Protein AF-A0A645IH21-F1 (afdb_monomer_lite)

Foldseek 3Di:
DCCLACVVPDPVVVVVLVVLPDPVLVVVLCVVPVDSHHDPCSVVSSVVSSVVVVCVVVVVVVVLVVCVVVDDCVCPPVNVVVVVVVVVLVVVPDDPLSVVLVVQLVVQLVVCVPDPDSCSNVRSNVRSVVSSVVVVVVVVVVVVVVVVVVVVVVVVVVVCVVPVPPPPPPDDPPDDD

Radius of gyration: 31.22 Å; chains: 1; bounding box: 51×90×80 Å

Structure (mmCIF, N/CA/C/O backbone):
data_AF-A0A645IH21-F1
#
_entry.id   AF-A0A645IH21-F1
#
loop_
_atom_site.group_PDB
_atom_site.id
_atom_site.type_symbol
_atom_site.label_atom_id
_atom_site.label_alt_id
_atom_site.label_comp_id
_atom_site.label_asym_id
_atom_site.label_entity_id
_atom_site.label_seq_id
_atom_site.pdbx_PDB_ins_code
_atom_site.Cartn_x
_atom_site.Cartn_y
_atom_site.Cartn_z
_atom_site.occupancy
_atom_site.B_iso_or_equiv
_atom_site.auth_seq_id
_atom_site.auth_comp_id
_atom_site.auth_asym_id
_atom_site.auth_atom_id
_atom_site.pdbx_PDB_model_num
ATOM 1 N N . MET A 1 1 ? -27.220 -1.813 7.831 1.00 58.16 1 MET A N 1
ATOM 2 C CA . MET A 1 1 ? -26.395 -2.049 9.037 1.00 58.16 1 MET A CA 1
ATOM 3 C C . MET A 1 1 ? -26.434 -0.887 10.028 1.00 58.16 1 MET A C 1
ATOM 5 O O . MET A 1 1 ? -27.001 -1.082 11.087 1.00 58.16 1 MET A O 1
ATOM 9 N N . TRP A 1 2 ? -25.984 0.332 9.703 1.00 60.25 2 TRP A N 1
ATOM 10 C CA . TRP A 1 2 ? -26.028 1.497 10.625 1.00 60.25 2 TRP A CA 1
ATOM 11 C C . TRP A 1 2 ? -27.412 1.900 11.164 1.00 60.25 2 TRP A C 1
ATOM 13 O O . TRP A 1 2 ? -27.525 2.589 12.175 1.00 60.25 2 TRP A O 1
ATOM 23 N N . ARG A 1 3 ? -28.479 1.461 10.485 1.00 59.50 3 ARG A N 1
ATOM 24 C CA . ARG A 1 3 ? -29.878 1.712 10.857 1.00 59.50 3 ARG A CA 1
ATOM 25 C C . ARG A 1 3 ? -30.228 1.220 12.265 1.00 59.50 3 ARG A C 1
ATOM 27 O O . ARG A 1 3 ? -31.020 1.895 12.902 1.00 59.50 3 ARG A O 1
ATOM 34 N N . SER A 1 4 ? -29.652 0.110 12.731 1.00 61.69 4 SER A N 1
ATOM 35 C CA . SER A 1 4 ? -29.970 -0.462 14.050 1.00 61.69 4 SER A CA 1
ATOM 36 C C . SER A 1 4 ? -29.290 0.283 15.206 1.00 61.69 4 SER A C 1
ATOM 38 O O . SER A 1 4 ? -29.839 0.329 16.297 1.00 61.69 4 SER A O 1
ATOM 40 N N . TYR A 1 5 ? -28.137 0.915 14.959 1.00 57.62 5 TYR A N 1
ATOM 41 C CA . TYR A 1 5 ? -27.398 1.695 15.963 1.00 57.62 5 TYR A CA 1
ATOM 42 C C . TYR A 1 5 ? -27.930 3.124 16.121 1.00 57.62 5 TYR A C 1
ATOM 44 O O . TYR A 1 5 ? -27.924 3.680 17.211 1.00 57.62 5 TYR A O 1
ATOM 52 N N . PHE A 1 6 ? -28.403 3.723 15.027 1.00 61.97 6 PHE A N 1
ATOM 53 C CA . PHE A 1 6 ? -28.761 5.144 14.974 1.00 61.97 6 PHE A CA 1
ATOM 54 C C . PHE A 1 6 ? -30.238 5.381 14.650 1.00 61.97 6 PHE A C 1
ATOM 56 O O . PHE A 1 6 ? -30.587 6.424 14.096 1.00 61.97 6 PHE A O 1
ATOM 63 N N . HIS A 1 7 ? -31.114 4.412 14.936 1.00 64.56 7 HIS A N 1
ATOM 64 C CA . HIS A 1 7 ? -32.536 4.505 14.590 1.00 64.56 7 HIS A CA 1
ATOM 65 C C . HIS A 1 7 ? -33.226 5.714 15.242 1.00 64.56 7 HIS A C 1
ATOM 67 O O . HIS A 1 7 ? -34.089 6.331 14.622 1.00 64.56 7 HIS A O 1
ATOM 73 N N . GLU A 1 8 ? -32.793 6.078 16.449 1.00 65.06 8 GLU A N 1
ATOM 74 C CA . GLU A 1 8 ? -33.351 7.176 17.247 1.00 65.06 8 GLU A CA 1
ATOM 75 C C . GLU A 1 8 ? -32.909 8.571 16.769 1.00 65.06 8 GLU A C 1
ATOM 77 O O . GLU A 1 8 ? -33.450 9.578 17.218 1.00 65.06 8 GLU A O 1
ATOM 82 N N . LEU A 1 9 ? -31.952 8.659 15.832 1.00 67.00 9 LEU A N 1
ATOM 83 C CA . LEU A 1 9 ? -31.395 9.936 15.381 1.00 67.00 9 LEU A CA 1
ATOM 84 C C . LEU A 1 9 ? -32.138 10.533 14.170 1.00 67.00 9 LEU A C 1
ATOM 86 O O . LEU A 1 9 ? -32.528 9.809 13.242 1.00 67.00 9 LEU A O 1
ATOM 90 N N . PRO A 1 10 ? -32.272 11.876 14.107 1.00 77.31 10 PRO A N 1
ATOM 91 C CA . PRO A 1 10 ? -32.907 12.565 12.991 1.00 77.31 10 PRO A CA 1
ATOM 92 C C . PRO A 1 10 ? -32.193 12.283 11.659 1.00 77.31 10 PRO A C 1
ATOM 94 O O . PRO A 1 10 ? -30.970 12.140 11.580 1.00 77.31 10 PRO A O 1
ATOM 97 N N . ARG A 1 11 ? -32.966 12.227 10.564 1.00 70.88 11 ARG A N 1
ATOM 98 C CA . ARG A 1 11 ? -32.497 11.762 9.239 1.00 70.88 11 ARG A CA 1
ATOM 99 C C . ARG A 1 11 ? -31.250 12.487 8.717 1.00 70.88 11 ARG A C 1
ATOM 101 O O . ARG A 1 11 ? -30.411 11.845 8.091 1.00 70.88 11 ARG A O 1
ATOM 108 N N . LYS A 1 12 ? -31.104 13.789 8.994 1.00 71.94 12 LYS A N 1
ATOM 109 C CA . LYS A 1 12 ? -29.924 14.580 8.595 1.00 71.94 12 LYS A CA 1
ATOM 110 C C . LYS A 1 12 ? -28.644 14.086 9.274 1.00 71.94 12 LYS A C 1
ATOM 112 O O . LYS A 1 12 ? -27.624 13.941 8.614 1.00 71.94 12 LYS A O 1
ATOM 117 N N . GLN A 1 13 ? -28.720 13.752 10.561 1.00 69.31 13 GLN A N 1
ATOM 118 C CA . GLN A 1 13 ? -27.595 13.198 11.314 1.00 69.31 13 GLN A CA 1
ATOM 119 C C . GLN A 1 13 ? -27.221 11.813 10.797 1.00 69.31 13 GLN A C 1
ATOM 121 O O . GLN A 1 13 ? -26.047 11.542 10.590 1.00 69.31 13 GLN A O 1
ATOM 126 N N . ARG A 1 14 ? -28.210 10.964 10.492 1.00 71.50 14 ARG A N 1
ATOM 127 C CA . ARG A 1 14 ? -27.967 9.651 9.874 1.00 71.50 14 ARG A CA 1
ATOM 128 C C . ARG A 1 14 ? -27.302 9.742 8.500 1.00 71.50 14 ARG A C 1
ATOM 130 O O . ARG A 1 14 ? -26.489 8.883 8.180 1.00 71.50 14 ARG A O 1
ATOM 137 N N . LEU A 1 15 ? -27.650 10.745 7.694 1.00 71.31 15 LEU A N 1
ATOM 138 C CA . LEU A 1 15 ? -27.001 10.996 6.404 1.00 71.31 15 LEU A CA 1
ATOM 139 C C . LEU A 1 15 ? -25.554 11.464 6.588 1.00 71.31 15 LEU A C 1
ATOM 141 O O . LEU A 1 15 ? -24.673 10.943 5.918 1.00 71.31 15 LEU A O 1
ATOM 145 N N . LEU A 1 16 ? -25.297 12.370 7.535 1.00 70.31 16 LEU A N 1
ATOM 146 C CA . LEU A 1 16 ? -23.941 12.808 7.889 1.00 70.31 16 LEU A CA 1
ATOM 147 C C . LEU A 1 16 ? -23.078 11.659 8.431 1.00 70.31 16 LEU A C 1
ATOM 149 O O . LEU A 1 16 ? -21.950 11.471 7.987 1.00 70.31 16 LEU A O 1
ATOM 153 N N . LEU A 1 17 ? -23.628 10.852 9.340 1.00 70.44 17 LEU A N 1
ATOM 154 C CA . LEU A 1 17 ? -22.998 9.640 9.871 1.00 70.44 17 LEU A CA 1
ATOM 155 C C . LEU A 1 17 ? -22.722 8.625 8.754 1.00 70.44 17 LEU A C 1
ATOM 157 O O . LEU A 1 17 ? -21.656 8.026 8.717 1.00 70.44 17 LEU A O 1
ATOM 161 N N . GLY A 1 18 ? -23.655 8.458 7.813 1.00 67.88 18 GLY A N 1
ATOM 162 C CA . GLY A 1 18 ? -23.468 7.601 6.642 1.00 67.88 18 GLY A CA 1
ATOM 163 C C . GLY A 1 18 ? -22.396 8.117 5.681 1.00 67.88 18 GLY A C 1
ATOM 164 O O . GLY A 1 18 ? -21.632 7.321 5.152 1.00 67.88 18 GLY A O 1
ATOM 165 N N . TYR A 1 19 ? -22.300 9.434 5.493 1.00 70.19 19 TYR A N 1
ATOM 166 C CA . TYR A 1 19 ? -21.283 10.058 4.645 1.00 70.19 19 TYR A CA 1
ATOM 167 C C . TYR A 1 19 ? -19.872 9.891 5.221 1.00 70.19 19 TYR A C 1
ATOM 169 O O . TYR A 1 19 ? -18.941 9.554 4.499 1.00 70.19 19 TYR A O 1
ATOM 177 N N . PHE A 1 20 ? -19.721 10.066 6.536 1.00 71.69 20 PHE A N 1
ATOM 178 C CA . PHE A 1 20 ? -18.447 9.861 7.232 1.00 71.69 20 PHE A CA 1
ATOM 179 C C . PHE A 1 20 ? -18.177 8.401 7.606 1.00 71.69 20 PHE A C 1
ATOM 181 O O . PHE A 1 20 ? -17.129 8.097 8.167 1.00 71.69 20 PHE A O 1
ATOM 188 N N . SER A 1 21 ? -19.093 7.482 7.308 1.00 69.12 21 SER A N 1
ATOM 189 C CA . SER A 1 21 ? -18.912 6.057 7.558 1.00 69.12 21 SER A CA 1
ATOM 190 C C . SER A 1 21 ? -17.981 5.452 6.500 1.00 69.12 21 SER A C 1
ATOM 192 O O . SER A 1 21 ? -18.423 4.760 5.581 1.00 69.12 21 SER A O 1
ATOM 194 N N . GLY A 1 22 ? -16.681 5.685 6.660 1.00 74.38 22 GLY A N 1
ATOM 195 C CA . GLY A 1 22 ? -15.649 4.906 5.983 1.00 74.38 22 GLY A CA 1
ATOM 196 C C . GLY A 1 22 ? -15.571 3.477 6.527 1.00 74.38 22 GLY A C 1
ATOM 197 O O . GLY A 1 22 ? -16.012 3.192 7.642 1.00 74.38 22 GLY A O 1
ATOM 198 N N . ASP A 1 23 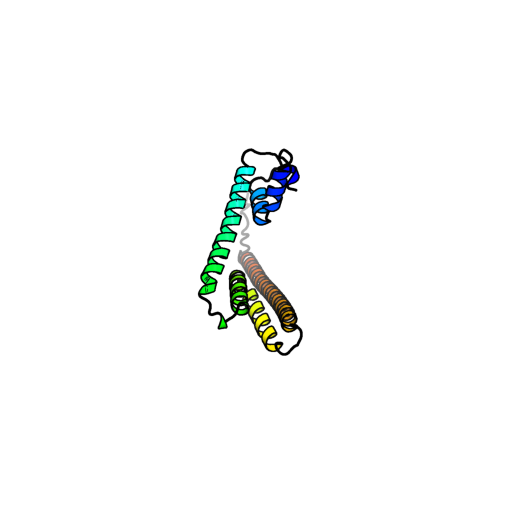? -14.970 2.584 5.751 1.00 80.50 23 ASP A N 1
ATOM 199 C CA . ASP A 1 23 ? -14.652 1.203 6.123 1.00 80.50 23 ASP A CA 1
ATOM 200 C C . ASP A 1 23 ? -13.857 1.119 7.437 1.00 80.50 23 ASP A C 1
ATOM 202 O O . ASP A 1 23 ? -14.241 0.387 8.348 1.00 80.50 23 ASP A O 1
ATOM 206 N N . VAL A 1 24 ? -12.816 1.941 7.594 1.00 78.19 24 VAL A N 1
ATOM 207 C CA . VAL A 1 24 ? -11.981 1.973 8.807 1.00 78.19 24 VAL A CA 1
ATOM 208 C C . VAL A 1 24 ? -12.780 2.422 10.035 1.00 78.19 24 VAL A C 1
ATOM 210 O O . VAL A 1 24 ? -12.676 1.826 11.111 1.00 78.19 24 VAL A O 1
ATOM 213 N N . ILE A 1 25 ? -13.623 3.445 9.875 1.00 83.94 25 ILE A N 1
ATOM 214 C CA . ILE A 1 25 ? -14.467 3.979 10.954 1.00 83.94 25 ILE A CA 1
ATOM 215 C C . ILE A 1 25 ? -15.524 2.944 11.349 1.00 83.94 25 ILE A C 1
ATOM 217 O O . ILE A 1 25 ? -15.767 2.734 12.535 1.00 83.94 25 ILE A O 1
ATOM 221 N N . PHE A 1 26 ? -16.112 2.254 10.371 1.00 79.12 26 PHE A N 1
ATOM 222 C CA . PHE A 1 26 ? -17.082 1.188 10.600 1.00 79.12 26 PHE A CA 1
ATOM 223 C C . PHE A 1 26 ? -16.477 0.002 11.353 1.00 79.12 26 PHE A C 1
ATOM 225 O O . PHE A 1 26 ? -17.037 -0.438 12.358 1.00 79.12 26 PHE A O 1
ATOM 232 N N . VAL A 1 27 ? -15.323 -0.496 10.902 1.00 81.25 27 VAL A N 1
ATOM 233 C CA . VAL A 1 27 ? -14.632 -1.623 11.543 1.00 81.25 27 VAL A CA 1
ATOM 234 C C . VAL A 1 27 ? -14.228 -1.263 12.974 1.00 81.25 27 VAL A C 1
ATOM 236 O O . VAL A 1 27 ? -14.475 -2.043 13.895 1.00 81.25 27 VAL A O 1
ATOM 239 N N . GLY A 1 28 ? -13.674 -0.065 13.191 1.00 81.25 28 GLY A N 1
ATOM 240 C CA . GLY A 1 28 ? -13.334 0.425 14.530 1.00 81.25 28 GLY A CA 1
ATOM 241 C C . GLY A 1 28 ? -14.559 0.548 15.440 1.00 81.25 28 GLY A C 1
ATOM 242 O O . GLY A 1 28 ? -14.534 0.097 16.587 1.00 81.25 28 GLY A O 1
ATOM 243 N N . PHE A 1 29 ? -15.662 1.077 14.905 1.00 83.25 29 PHE A N 1
ATOM 244 C CA . PHE A 1 29 ? -16.924 1.211 15.626 1.00 83.25 29 PHE A CA 1
ATOM 245 C C . PHE A 1 29 ? -17.510 -0.144 16.031 1.00 83.25 29 PHE A C 1
ATOM 247 O O . PHE A 1 29 ? -17.841 -0.325 17.199 1.00 83.25 29 PHE A O 1
ATOM 254 N N . MET A 1 30 ? -17.573 -1.120 15.118 1.00 81.12 30 MET A N 1
ATOM 255 C CA . MET A 1 30 ? -18.087 -2.461 15.431 1.00 81.12 30 MET A CA 1
ATOM 256 C C . MET A 1 30 ? -17.201 -3.223 16.420 1.00 81.12 30 MET A C 1
ATOM 258 O O . MET A 1 30 ? -17.711 -3.989 17.232 1.00 81.12 30 MET A O 1
ATOM 262 N N . LYS A 1 31 ? -15.881 -3.002 16.392 1.00 82.19 31 LYS A N 1
ATOM 263 C CA . LYS A 1 31 ? -14.964 -3.604 17.369 1.00 82.19 31 LYS A CA 1
ATOM 264 C C . LYS A 1 31 ? -15.185 -3.045 18.780 1.00 82.19 31 LYS A C 1
ATOM 266 O O . LYS A 1 31 ? -15.017 -3.774 19.754 1.00 82.19 31 LYS A O 1
ATOM 271 N N . ARG A 1 32 ? -15.541 -1.759 18.901 1.00 80.25 32 ARG A N 1
ATOM 272 C CA . ARG A 1 32 ? -15.799 -1.091 20.189 1.00 80.25 32 ARG A CA 1
ATOM 273 C C . ARG A 1 32 ? -17.224 -1.312 20.701 1.00 80.25 32 ARG A C 1
ATOM 275 O O . ARG A 1 32 ? -17.404 -1.451 21.906 1.00 80.25 32 ARG A O 1
ATOM 282 N N . PHE A 1 33 ? -18.204 -1.353 19.802 1.00 80.31 33 PHE A N 1
ATOM 283 C CA . PHE A 1 33 ? -19.621 -1.566 20.093 1.00 80.31 33 PHE A CA 1
ATOM 284 C C . PHE A 1 33 ? -20.142 -2.768 19.290 1.00 80.31 33 PHE A C 1
ATOM 286 O O . PHE A 1 33 ? -20.776 -2.582 18.253 1.00 80.31 33 PHE A O 1
ATOM 293 N N . PRO A 1 34 ? -19.861 -4.004 19.740 1.00 75.38 34 PRO A N 1
ATOM 294 C CA . PRO A 1 34 ? -20.310 -5.216 19.053 1.00 75.38 34 PRO A CA 1
ATOM 295 C C . PRO A 1 34 ? -21.815 -5.476 19.227 1.00 75.38 34 PRO A C 1
ATOM 297 O O . PRO A 1 34 ? -22.438 -6.118 18.382 1.00 75.38 34 PRO A O 1
ATOM 300 N N . GLU A 1 35 ? -22.418 -4.972 20.309 1.00 72.94 35 GLU A N 1
ATOM 301 C CA . GLU A 1 35 ? -23.860 -5.070 20.540 1.00 72.94 35 GLU A CA 1
ATOM 302 C C . GLU A 1 35 ? -24.623 -3.982 19.776 1.00 72.94 35 GLU A C 1
ATOM 304 O O . GLU A 1 35 ? -24.415 -2.791 20.005 1.00 72.94 35 GLU A O 1
ATOM 309 N N . MET A 1 36 ? -25.578 -4.394 18.934 1.00 65.62 36 MET A N 1
ATOM 310 C CA . MET A 1 36 ? -26.453 -3.513 18.143 1.00 65.62 36 MET A CA 1
ATOM 311 C C . MET A 1 36 ? -27.545 -2.839 18.990 1.00 65.62 36 MET A C 1
ATOM 313 O O . MET A 1 36 ? -28.733 -2.964 18.697 1.00 65.62 36 MET A O 1
ATOM 317 N N . LYS A 1 37 ? -27.150 -2.150 20.062 1.00 72.00 37 LYS A N 1
ATOM 318 C CA . LYS A 1 37 ? -28.041 -1.389 20.944 1.00 72.00 37 LYS A CA 1
ATOM 319 C C . LYS A 1 37 ? -27.586 0.072 21.028 1.00 72.00 37 LYS A C 1
ATOM 321 O O . LYS A 1 37 ? -26.375 0.318 21.011 1.00 72.00 37 LYS A O 1
ATOM 326 N N . PRO A 1 38 ? -28.512 1.040 21.147 1.00 66.56 38 PRO A N 1
ATOM 327 C CA . PRO A 1 38 ? -28.160 2.423 21.446 1.00 66.56 38 PRO A CA 1
ATOM 328 C C . PRO A 1 38 ? -27.428 2.482 22.791 1.00 66.56 38 PRO A C 1
ATOM 330 O O . PRO A 1 38 ? -27.955 2.024 23.804 1.00 66.56 38 PRO A O 1
ATOM 333 N N . GLN A 1 39 ? -26.202 3.007 22.806 1.00 72.06 39 GLN A N 1
ATOM 334 C CA . GLN A 1 39 ? -25.421 3.191 24.034 1.00 72.06 39 GLN A CA 1
ATOM 335 C C . GLN A 1 39 ? -24.928 4.639 24.154 1.00 72.06 39 GLN A C 1
ATOM 337 O O . GLN A 1 39 ? -24.580 5.258 23.138 1.00 72.06 39 GLN A O 1
ATOM 342 N N . PRO A 1 40 ? -24.840 5.186 25.381 1.00 73.06 40 PRO A N 1
ATOM 343 C CA . PRO A 1 40 ? -24.249 6.499 25.611 1.00 73.06 40 PRO A CA 1
ATOM 344 C C . PRO A 1 40 ? -22.813 6.567 25.067 1.00 73.06 40 PRO A C 1
ATOM 346 O O . PRO A 1 40 ? -22.019 5.649 25.257 1.00 73.06 40 PRO A O 1
ATOM 349 N N . GLY A 1 41 ? -22.466 7.659 24.379 1.00 76.62 41 GLY A N 1
ATOM 350 C CA . GLY A 1 41 ? -21.103 7.906 23.884 1.00 76.62 41 GLY A CA 1
ATOM 351 C C . GLY A 1 41 ? -20.778 7.369 22.482 1.00 76.62 41 GLY A C 1
ATOM 352 O O . GLY A 1 41 ? -19.726 7.714 21.947 1.00 76.62 41 GLY A O 1
ATOM 353 N N . GLN A 1 42 ? -21.675 6.617 21.832 1.00 78.56 42 GLN A N 1
ATOM 354 C CA . GLN A 1 42 ? -21.466 6.128 20.456 1.00 78.56 42 GLN A CA 1
ATOM 355 C C . GLN A 1 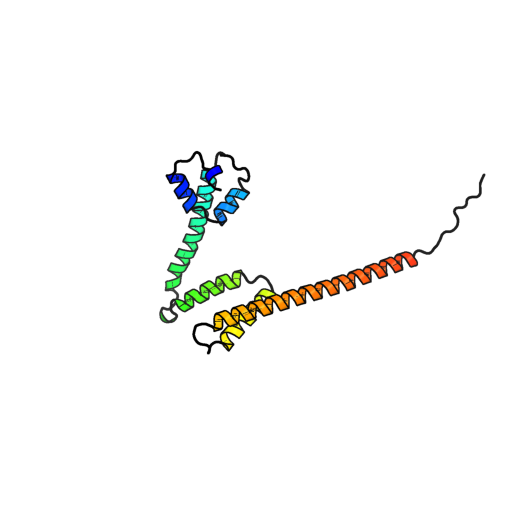42 ? -21.239 7.263 19.448 1.00 78.56 42 GLN A C 1
ATOM 357 O O . GLN A 1 42 ? -20.358 7.170 18.595 1.00 78.56 42 GLN A O 1
ATOM 362 N N . ILE A 1 43 ? -21.997 8.358 19.568 1.00 78.25 43 ILE A N 1
ATOM 363 C CA . ILE A 1 43 ? -21.870 9.521 18.678 1.00 78.25 43 ILE A CA 1
ATOM 364 C C . ILE A 1 43 ? -20.538 10.233 18.907 1.00 78.25 43 ILE A C 1
ATOM 366 O O . ILE A 1 43 ? -19.872 10.566 17.936 1.00 78.25 43 ILE A O 1
ATOM 370 N N . ALA A 1 44 ? -20.127 10.416 20.167 1.00 82.25 44 ALA A N 1
ATOM 371 C CA . ALA A 1 44 ? -18.855 11.053 20.508 1.00 82.25 44 ALA A CA 1
ATOM 372 C C . ALA A 1 44 ? -17.656 10.228 20.008 1.00 82.25 44 ALA A C 1
ATOM 374 O O . ALA A 1 44 ? -16.710 10.777 19.443 1.00 82.25 44 ALA A O 1
ATOM 375 N N . TYR A 1 45 ? -17.724 8.900 20.150 1.00 82.19 45 TYR A N 1
ATOM 376 C CA . TYR A 1 45 ? -16.721 7.991 19.600 1.00 82.19 45 TYR A CA 1
ATOM 377 C C . TYR A 1 45 ? -16.689 8.046 18.070 1.00 82.19 45 TYR A C 1
ATOM 379 O O . TYR A 1 45 ? -15.616 8.178 17.487 1.00 82.19 45 TYR A O 1
ATOM 387 N N . PHE A 1 46 ? -17.853 8.004 17.414 1.00 82.50 46 PHE A N 1
ATOM 388 C CA . PHE A 1 46 ? -17.937 8.115 15.961 1.00 82.50 46 PHE A CA 1
ATOM 389 C C . PHE A 1 46 ? -17.389 9.456 15.467 1.00 82.50 46 PHE A C 1
ATOM 391 O O . PHE A 1 46 ? -16.603 9.477 14.527 1.00 82.50 46 PHE A O 1
ATOM 398 N N . SER A 1 47 ? -17.761 10.577 16.093 1.00 81.38 47 SER A N 1
ATOM 399 C CA . SER A 1 47 ? -17.269 11.899 15.701 1.00 81.38 47 SER A CA 1
ATOM 400 C C . SER A 1 47 ? -15.767 12.030 15.916 1.00 81.38 47 SER A C 1
ATOM 402 O O . SER A 1 47 ? -15.095 12.618 15.076 1.00 81.38 47 SER A O 1
ATOM 404 N N . GLY A 1 48 ? -15.233 11.444 16.993 1.00 85.06 48 GLY A N 1
ATOM 405 C CA . GLY A 1 48 ? -13.793 11.370 17.228 1.00 85.06 48 GLY A CA 1
ATOM 406 C C . GLY A 1 48 ? -13.091 10.563 16.138 1.00 85.06 48 GLY A C 1
ATOM 407 O O . GLY A 1 48 ? -12.177 11.068 15.498 1.00 85.06 48 GLY A O 1
ATOM 408 N N . ALA A 1 49 ? -13.575 9.353 15.849 1.00 85.88 49 ALA A N 1
ATOM 409 C CA . ALA A 1 49 ? -13.030 8.502 14.794 1.00 85.88 49 ALA A CA 1
ATOM 410 C C . ALA A 1 49 ? -13.107 9.168 13.408 1.00 85.88 49 ALA A C 1
ATOM 412 O O . ALA A 1 49 ? -12.133 9.142 12.658 1.00 85.88 49 ALA A O 1
ATOM 413 N N . ALA A 1 50 ? -14.231 9.810 13.084 1.00 85.62 50 ALA A N 1
ATOM 414 C CA . ALA A 1 50 ? -14.422 10.537 11.835 1.00 85.62 50 ALA A CA 1
ATOM 415 C C . ALA A 1 50 ? -13.492 11.752 11.727 1.00 85.62 50 ALA A C 1
ATOM 417 O O . ALA A 1 50 ? -12.864 11.938 10.686 1.00 85.62 50 AL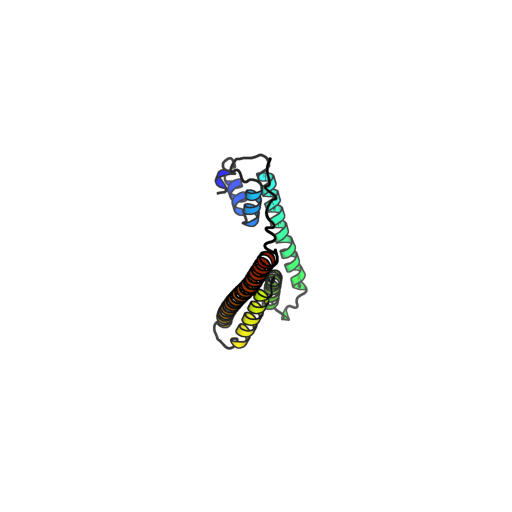A A O 1
ATOM 418 N N . ALA A 1 51 ? -13.353 12.546 12.792 1.00 86.88 51 ALA A N 1
ATOM 419 C CA . ALA A 1 51 ? -12.457 13.699 12.820 1.00 86.88 51 ALA A CA 1
ATOM 420 C C . ALA A 1 51 ? -10.985 13.281 12.724 1.00 86.88 51 ALA A C 1
ATOM 422 O O . ALA A 1 51 ? -10.239 13.863 11.942 1.00 86.88 51 ALA A O 1
ATOM 423 N N . THR A 1 52 ? -10.565 12.245 13.455 1.00 87.44 52 THR A N 1
ATOM 424 C CA . THR A 1 52 ? -9.202 11.704 13.365 1.00 87.44 52 THR A CA 1
ATOM 425 C C . THR A 1 52 ? -8.917 11.163 11.971 1.00 87.44 52 THR A C 1
ATOM 427 O O . THR A 1 52 ? -7.887 11.502 11.397 1.00 87.44 52 THR A O 1
ATOM 430 N N . ASN A 1 53 ? -9.832 10.381 11.389 1.00 87.06 53 ASN A N 1
ATOM 431 C CA . ASN A 1 53 ? -9.687 9.891 10.019 1.00 87.06 53 ASN A CA 1
ATOM 432 C C . ASN A 1 53 ? -9.597 11.048 9.015 1.00 87.06 53 ASN A C 1
ATOM 434 O O . ASN A 1 53 ? -8.757 11.029 8.121 1.00 87.06 53 ASN A O 1
ATOM 438 N N . TRP A 1 54 ? -10.423 12.082 9.195 1.00 87.19 54 TRP A N 1
ATOM 439 C CA . TRP A 1 54 ? -10.388 13.275 8.359 1.00 87.19 54 TRP A CA 1
ATOM 440 C C . TRP A 1 54 ? -9.053 14.014 8.461 1.00 87.19 54 TRP A C 1
ATOM 442 O O . TRP A 1 54 ? -8.448 14.313 7.437 1.00 87.19 54 TRP A O 1
ATOM 452 N N . MET A 1 55 ? -8.545 14.250 9.673 1.00 90.56 55 MET A N 1
ATOM 453 C CA . MET A 1 55 ? -7.226 14.860 9.879 1.00 90.56 55 MET A CA 1
ATOM 454 C C . MET A 1 55 ? -6.112 14.006 9.272 1.00 90.56 55 MET A C 1
ATOM 456 O O . MET A 1 55 ? -5.224 14.540 8.612 1.00 90.56 55 MET A O 1
ATOM 460 N N . MET A 1 56 ? -6.191 12.683 9.423 1.00 90.25 56 MET A N 1
ATOM 461 C CA . MET A 1 56 ? -5.201 11.761 8.872 1.00 90.25 56 MET A CA 1
ATOM 462 C C . MET A 1 56 ? -5.210 11.722 7.342 1.00 90.25 56 MET A C 1
ATOM 464 O O . MET A 1 56 ? -4.196 11.399 6.740 1.00 90.25 56 MET A O 1
ATOM 468 N N . TRP A 1 57 ? -6.322 12.085 6.703 1.00 85.75 57 TRP A N 1
ATOM 469 C CA . TRP A 1 57 ? -6.386 12.308 5.259 1.00 85.75 57 TRP A CA 1
ATOM 470 C C . TRP A 1 57 ? -5.874 13.693 4.860 1.00 85.75 57 TRP A C 1
ATOM 472 O O . TRP A 1 57 ? -5.109 13.829 3.903 1.00 85.75 57 TRP A O 1
ATOM 482 N N . GLN A 1 58 ? -6.289 14.730 5.584 1.00 93.62 58 GLN A N 1
ATOM 483 C CA . GLN A 1 58 ? -5.985 16.116 5.239 1.00 93.62 58 GLN A CA 1
ATOM 484 C C . GLN A 1 58 ? -4.504 16.453 5.415 1.00 93.62 58 GLN A C 1
ATOM 486 O O . GLN A 1 58 ? -3.915 17.039 4.512 1.00 93.62 58 GLN A O 1
ATOM 491 N N . ILE A 1 59 ? -3.882 16.046 6.525 1.00 94.38 59 ILE A N 1
ATOM 492 C CA . ILE A 1 59 ? -2.472 16.344 6.824 1.00 94.38 59 ILE A CA 1
ATOM 493 C C . ILE A 1 59 ? -1.533 15.874 5.698 1.00 94.38 59 ILE A C 1
ATOM 495 O O . ILE A 1 59 ? -0.825 16.719 5.149 1.00 94.38 59 ILE A O 1
ATOM 499 N N . PRO A 1 60 ? -1.516 14.587 5.292 1.00 89.25 60 PRO A N 1
ATOM 500 C CA . PRO A 1 60 ? -0.640 14.130 4.216 1.00 89.25 60 PRO A CA 1
ATOM 501 C C . PRO A 1 60 ? -1.036 14.691 2.848 1.00 89.25 60 PRO A C 1
ATOM 503 O O . PRO A 1 60 ? -0.155 14.921 2.026 1.00 89.25 60 PRO A O 1
ATOM 506 N N . SER A 1 61 ? -2.322 14.968 2.600 1.00 88.38 61 SER A N 1
ATOM 507 C CA . SER A 1 61 ? -2.761 15.596 1.345 1.00 88.38 61 SER A CA 1
ATOM 508 C C . SER A 1 61 ? -2.209 17.014 1.209 1.00 88.38 61 SER A C 1
ATOM 510 O O . SER A 1 61 ? -1.605 17.345 0.193 1.00 88.38 61 SER A O 1
ATOM 512 N N . ILE A 1 62 ? -2.361 17.837 2.250 1.00 92.38 62 ILE A N 1
ATOM 513 C CA . ILE A 1 62 ? -1.831 19.204 2.287 1.00 92.38 62 ILE A CA 1
ATOM 514 C C . ILE A 1 62 ? -0.305 19.169 2.250 1.00 92.38 62 ILE A C 1
ATOM 516 O O . ILE A 1 62 ? 0.297 19.903 1.473 1.00 92.38 62 ILE A O 1
ATOM 520 N N . ALA A 1 63 ? 0.327 18.287 3.030 1.00 90.06 63 ALA A N 1
ATOM 521 C CA . ALA A 1 63 ? 1.773 18.107 2.988 1.00 90.06 63 ALA A CA 1
ATOM 522 C C . ALA A 1 63 ? 2.247 17.764 1.567 1.00 90.06 63 ALA A C 1
ATOM 524 O O . ALA A 1 63 ? 3.163 18.407 1.069 1.00 90.06 63 ALA A O 1
ATOM 525 N N . GLY A 1 64 ? 1.582 16.829 0.880 1.00 86.25 64 GLY A N 1
ATOM 526 C CA . GLY A 1 64 ? 1.879 16.472 -0.506 1.00 86.25 64 GLY A CA 1
ATOM 527 C C . GLY A 1 64 ? 1.682 17.632 -1.484 1.00 86.25 64 GLY A C 1
ATOM 528 O O . GLY A 1 64 ? 2.540 17.861 -2.331 1.00 86.25 64 GLY A O 1
ATOM 529 N N . MET A 1 65 ? 0.603 18.409 -1.343 1.00 84.88 65 MET A N 1
ATOM 530 C CA . MET A 1 65 ? 0.343 19.600 -2.167 1.00 84.88 65 MET A CA 1
ATOM 531 C C . MET A 1 65 ? 1.408 20.685 -1.972 1.00 84.88 65 MET A C 1
ATOM 533 O O . MET A 1 65 ? 1.872 21.275 -2.945 1.00 84.88 65 MET A O 1
ATOM 537 N N . LEU A 1 66 ? 1.819 20.944 -0.729 1.00 87.38 66 LEU A N 1
ATOM 538 C CA . LEU A 1 66 ? 2.859 21.928 -0.426 1.00 87.38 66 LEU A CA 1
ATOM 539 C C . LEU A 1 66 ? 4.225 21.461 -0.941 1.00 87.38 66 LEU A C 1
ATOM 541 O O . LEU A 1 66 ? 4.942 22.238 -1.573 1.00 87.38 66 LEU A O 1
ATOM 545 N N . LEU A 1 67 ? 4.551 20.182 -0.735 1.00 84.38 67 LEU A N 1
ATOM 546 C CA . LEU A 1 67 ? 5.810 19.579 -1.171 1.00 84.38 67 LEU A CA 1
ATOM 547 C C . LEU A 1 67 ? 5.890 19.412 -2.697 1.00 84.38 67 LEU A C 1
ATOM 549 O O . LEU A 1 67 ? 6.989 19.346 -3.242 1.00 84.38 67 LEU A O 1
ATOM 553 N N . ALA A 1 68 ? 4.756 19.410 -3.406 1.00 79.69 68 ALA A N 1
ATOM 554 C CA . ALA A 1 68 ? 4.722 19.337 -4.866 1.00 79.69 68 ALA A CA 1
ATOM 555 C C . ALA A 1 68 ? 5.455 20.511 -5.540 1.00 79.69 68 ALA A C 1
ATOM 557 O O . ALA A 1 68 ? 6.034 20.322 -6.605 1.00 79.69 68 ALA A O 1
ATOM 558 N N . ASN A 1 69 ? 5.507 21.692 -4.908 1.00 74.81 69 ASN A N 1
ATOM 559 C CA . ASN A 1 69 ? 6.266 22.839 -5.428 1.00 74.81 69 ASN A CA 1
ATOM 560 C C . ASN A 1 69 ? 7.789 22.629 -5.401 1.00 74.81 69 ASN A C 1
ATOM 562 O O . ASN A 1 69 ? 8.511 23.336 -6.098 1.00 74.81 69 ASN A O 1
ATOM 566 N N . ALA A 1 70 ? 8.288 21.665 -4.620 1.00 78.75 70 ALA A N 1
ATOM 567 C CA . ALA A 1 70 ? 9.703 21.294 -4.627 1.00 78.75 70 ALA A CA 1
ATOM 568 C C . ALA A 1 70 ? 10.078 20.440 -5.855 1.00 78.75 70 ALA A C 1
ATOM 570 O O . ALA A 1 70 ? 11.262 20.251 -6.131 1.00 78.75 70 ALA A O 1
ATOM 571 N N . ILE A 1 71 ? 9.090 19.917 -6.594 1.00 73.75 71 ILE A N 1
ATOM 572 C CA . ILE A 1 71 ? 9.309 19.093 -7.783 1.00 73.75 71 ILE A CA 1
ATOM 573 C C . ILE A 1 71 ? 9.354 20.010 -9.017 1.00 73.75 71 ILE A C 1
ATOM 575 O O . ILE A 1 71 ? 8.378 20.713 -9.286 1.00 73.75 71 ILE A O 1
ATOM 579 N N . PRO A 1 72 ? 10.447 20.004 -9.804 1.00 76.12 72 PRO A N 1
ATOM 580 C CA . PRO A 1 72 ? 10.536 20.795 -11.027 1.00 76.12 72 PRO A CA 1
ATOM 581 C C . PRO A 1 72 ? 9.380 20.485 -11.986 1.00 76.12 72 PRO A C 1
ATOM 583 O O . PRO A 1 72 ? 9.105 19.320 -12.276 1.00 76.12 72 PRO A O 1
ATOM 586 N N . LEU A 1 73 ? 8.750 21.517 -12.560 1.00 71.88 73 LEU A N 1
ATOM 587 C CA . LEU A 1 73 ? 7.676 21.349 -13.555 1.00 71.88 73 LEU A CA 1
ATOM 588 C C . LEU A 1 73 ? 8.122 20.530 -14.780 1.00 71.88 73 LEU A C 1
ATOM 590 O O . LEU A 1 73 ? 7.291 19.900 -15.431 1.00 71.88 73 LEU A O 1
ATOM 594 N N . SER A 1 74 ? 9.429 20.491 -15.062 1.00 76.62 74 SER A N 1
ATOM 595 C CA . SER A 1 74 ? 10.024 19.668 -16.120 1.00 76.62 74 SER A CA 1
ATOM 596 C C . SER A 1 74 ? 9.883 18.161 -15.886 1.00 76.62 74 SER A C 1
ATOM 598 O O . SER A 1 74 ? 9.910 17.403 -16.851 1.00 76.62 74 SER A O 1
ATOM 600 N N . TRP A 1 75 ? 9.716 17.710 -14.638 1.00 74.38 75 TRP A N 1
ATOM 601 C CA . TRP A 1 75 ? 9.504 16.294 -14.308 1.00 74.38 75 TRP A CA 1
ATOM 602 C C . TRP A 1 75 ? 8.044 15.865 -14.524 1.00 74.38 75 TRP A C 1
ATOM 604 O O . TRP A 1 75 ? 7.763 14.688 -14.747 1.00 74.38 75 TRP A O 1
ATOM 614 N N . GLY A 1 76 ? 7.118 16.829 -14.529 1.00 74.81 76 GLY A N 1
ATOM 615 C CA . GLY A 1 76 ? 5.702 16.621 -14.813 1.00 74.81 76 GLY A CA 1
ATOM 616 C C . GLY A 1 76 ? 4.931 15.873 -13.717 1.00 74.81 76 GLY A C 1
ATOM 617 O O . GLY A 1 76 ? 5.479 15.171 -12.867 1.00 74.81 76 GLY A O 1
ATOM 618 N N . LEU A 1 77 ? 3.601 15.989 -13.765 1.00 75.06 77 LEU A N 1
ATOM 619 C CA . LEU A 1 77 ? 2.688 15.330 -12.819 1.00 75.06 77 LEU A CA 1
ATOM 620 C C . LEU A 1 77 ? 2.780 13.792 -12.876 1.00 75.06 77 LEU A C 1
ATOM 622 O O . LEU A 1 77 ? 2.573 13.115 -11.869 1.00 75.06 77 LEU A O 1
ATOM 626 N N . GLY A 1 78 ? 3.124 13.235 -14.043 1.00 78.88 78 GLY A N 1
ATOM 627 C CA . GLY A 1 78 ? 3.273 11.791 -14.237 1.00 78.88 78 GLY A CA 1
ATOM 628 C C . GLY A 1 78 ? 4.366 11.180 -13.357 1.00 78.88 78 GLY A C 1
ATOM 629 O O . GLY A 1 78 ? 4.166 10.105 -12.799 1.00 78.88 78 GLY A O 1
ATOM 630 N N . PHE A 1 79 ? 5.482 11.885 -13.161 1.00 82.19 79 PHE A N 1
ATOM 631 C CA . PHE A 1 79 ? 6.569 11.421 -12.302 1.00 82.19 79 PHE A CA 1
ATOM 632 C C . PHE A 1 79 ? 6.169 11.411 -10.822 1.00 82.19 79 PHE A C 1
ATOM 634 O O . PHE A 1 79 ? 6.368 10.409 -10.135 1.00 82.19 79 PHE A O 1
ATOM 641 N N . ALA A 1 80 ? 5.531 12.485 -10.346 1.00 83.38 80 ALA A N 1
ATOM 642 C CA . ALA A 1 80 ? 5.041 12.571 -8.970 1.00 83.38 80 ALA A CA 1
ATOM 643 C C . ALA A 1 80 ? 4.023 11.459 -8.653 1.00 83.38 80 ALA A C 1
ATOM 645 O O . ALA A 1 80 ? 4.106 10.822 -7.603 1.00 83.38 80 ALA A O 1
ATOM 646 N N . GLY A 1 81 ? 3.107 11.171 -9.586 1.00 85.62 81 GLY A N 1
ATOM 647 C CA . GLY A 1 81 ? 2.150 10.071 -9.451 1.00 85.62 81 GLY A CA 1
ATOM 648 C C . GLY A 1 81 ? 2.823 8.699 -9.364 1.00 85.62 81 GLY A C 1
ATOM 649 O O . GLY A 1 81 ? 2.466 7.893 -8.507 1.00 85.62 81 GLY A O 1
ATOM 650 N N . VAL A 1 82 ? 3.835 8.440 -10.199 1.00 88.50 82 VAL A N 1
ATOM 651 C CA . VAL A 1 82 ? 4.602 7.184 -10.147 1.00 88.50 82 VAL A CA 1
ATOM 652 C C . VAL A 1 82 ? 5.373 7.058 -8.832 1.00 88.50 82 VAL A C 1
ATOM 654 O O . VAL A 1 82 ? 5.332 5.989 -8.233 1.00 88.50 82 VAL A O 1
ATOM 657 N N . LEU A 1 83 ? 6.011 8.124 -8.335 1.00 88.12 83 LEU A N 1
ATOM 658 C CA . LEU A 1 83 ? 6.681 8.104 -7.027 1.00 88.12 83 LEU A CA 1
ATOM 659 C C . LEU A 1 83 ? 5.708 7.834 -5.874 1.00 88.12 83 LEU A C 1
ATOM 661 O O . LEU A 1 83 ? 6.039 7.071 -4.969 1.00 88.12 83 LEU A O 1
ATOM 665 N N . ALA A 1 84 ? 4.507 8.417 -5.911 1.00 87.81 84 ALA A N 1
ATOM 666 C CA . ALA A 1 84 ? 3.478 8.160 -4.907 1.00 87.81 84 ALA A CA 1
ATOM 667 C C . ALA A 1 84 ? 3.033 6.688 -4.920 1.00 87.81 84 ALA A C 1
ATOM 669 O O . ALA A 1 84 ? 3.000 6.040 -3.873 1.00 87.81 84 ALA A O 1
ATOM 670 N N . LEU A 1 85 ? 2.757 6.136 -6.108 1.00 91.31 85 LEU A N 1
ATOM 671 C CA . LEU A 1 85 ? 2.433 4.715 -6.271 1.00 91.31 85 LEU A CA 1
ATOM 672 C C . LEU A 1 85 ? 3.589 3.815 -5.829 1.00 91.31 85 LEU A C 1
ATOM 674 O O . LEU A 1 85 ? 3.350 2.783 -5.211 1.00 91.31 85 LEU A O 1
ATOM 678 N N . LEU A 1 86 ? 4.831 4.215 -6.100 1.00 92.00 86 LEU A N 1
ATOM 679 C CA . LEU A 1 86 ? 6.024 3.491 -5.681 1.00 92.00 86 LEU A CA 1
ATOM 680 C C . LEU A 1 86 ? 6.189 3.519 -4.155 1.00 92.00 86 LEU A C 1
ATOM 682 O O . LEU A 1 86 ? 6.519 2.496 -3.571 1.00 92.00 86 LEU A O 1
ATOM 686 N N . GLY A 1 87 ? 5.883 4.635 -3.491 1.00 90.69 87 GLY A N 1
ATOM 687 C CA . GLY A 1 87 ? 5.854 4.715 -2.028 1.00 90.69 87 GLY A CA 1
ATOM 688 C C . GLY A 1 87 ? 4.823 3.767 -1.406 1.00 90.69 87 GLY A C 1
ATOM 689 O O . GLY A 1 87 ? 5.147 3.032 -0.472 1.00 90.69 87 GLY A O 1
ATOM 690 N N . ILE A 1 88 ? 3.607 3.719 -1.964 1.00 91.69 88 ILE A N 1
ATOM 691 C CA . ILE A 1 88 ? 2.566 2.767 -1.537 1.00 91.69 88 ILE A CA 1
ATOM 692 C C . ILE A 1 88 ? 3.029 1.330 -1.786 1.00 91.69 88 ILE A C 1
ATOM 694 O O . ILE A 1 88 ? 2.944 0.497 -0.887 1.00 91.69 88 ILE A O 1
ATOM 698 N N . LEU A 1 89 ? 3.565 1.051 -2.979 1.00 92.31 89 LEU A N 1
ATOM 699 C CA . LEU A 1 89 ? 4.091 -0.261 -3.342 1.00 92.31 89 LEU A CA 1
ATOM 700 C C . LEU A 1 89 ? 5.148 -0.721 -2.337 1.00 92.31 89 LEU A C 1
ATOM 702 O O . LEU A 1 89 ? 5.029 -1.819 -1.807 1.00 92.31 89 LEU A O 1
ATOM 706 N N . LEU A 1 90 ? 6.140 0.123 -2.036 1.00 91.56 90 LEU A N 1
ATOM 707 C CA . LEU A 1 90 ? 7.207 -0.189 -1.084 1.00 91.56 90 LEU A CA 1
ATOM 708 C C . LEU A 1 90 ? 6.669 -0.463 0.323 1.00 91.56 90 LEU A C 1
ATOM 710 O O . LEU A 1 90 ? 7.164 -1.370 0.983 1.00 91.56 90 LEU A O 1
ATOM 714 N N . SER A 1 91 ? 5.623 0.243 0.762 1.00 91.44 91 SER A N 1
ATOM 715 C CA . SER A 1 91 ? 4.963 -0.043 2.043 1.00 91.44 91 SER A CA 1
ATOM 716 C C . SER A 1 91 ? 4.233 -1.391 2.064 1.00 91.44 91 SER A C 1
ATOM 718 O O . SER A 1 91 ? 3.942 -1.899 3.147 1.00 91.44 91 SER A O 1
ATOM 720 N N . MET A 1 92 ? 3.897 -1.954 0.902 1.00 90.31 92 MET A N 1
ATOM 721 C CA . MET A 1 92 ? 3.247 -3.263 0.782 1.00 90.31 92 MET A CA 1
ATOM 722 C C . MET A 1 92 ? 4.249 -4.413 0.611 1.00 90.31 92 MET A C 1
ATOM 724 O O . MET A 1 92 ? 3.860 -5.576 0.721 1.00 90.31 92 MET A O 1
ATOM 728 N N . VAL A 1 93 ? 5.530 -4.123 0.365 1.00 92.62 93 VAL A N 1
ATOM 729 C CA . VAL A 1 93 ? 6.568 -5.151 0.240 1.00 92.62 93 VAL A CA 1
ATOM 730 C C . VAL A 1 93 ? 6.911 -5.707 1.614 1.00 92.62 93 VAL A C 1
ATOM 732 O O . VAL A 1 93 ? 7.676 -5.106 2.361 1.00 92.62 93 VAL A O 1
ATOM 735 N N . ASN A 1 94 ? 6.360 -6.876 1.935 1.00 89.62 94 ASN A N 1
ATOM 736 C CA . ASN A 1 94 ? 6.540 -7.486 3.255 1.00 89.62 94 ASN A CA 1
ATOM 737 C C . ASN A 1 94 ? 7.316 -8.814 3.227 1.00 89.62 94 ASN A C 1
ATOM 739 O O . ASN A 1 94 ? 7.669 -9.355 4.272 1.00 89.62 94 ASN A O 1
ATOM 743 N N . ASP A 1 95 ? 7.592 -9.365 2.042 1.00 88.19 95 ASP A N 1
ATOM 744 C CA . ASP A 1 95 ? 8.237 -10.668 1.904 1.00 88.19 95 ASP A CA 1
ATOM 745 C C . ASP A 1 95 ? 9.010 -10.831 0.580 1.00 88.19 95 ASP A C 1
ATOM 747 O O . ASP A 1 95 ? 8.854 -10.077 -0.386 1.00 88.19 95 ASP A O 1
ATOM 751 N N . ARG A 1 96 ? 9.859 -11.865 0.542 1.00 87.12 96 ARG A N 1
ATOM 752 C CA . ARG A 1 96 ? 10.727 -12.196 -0.599 1.00 87.12 96 ARG A CA 1
ATOM 753 C C . ARG A 1 96 ? 9.970 -12.586 -1.875 1.00 87.12 96 ARG A C 1
ATOM 755 O O . ARG A 1 96 ? 10.499 -12.388 -2.965 1.00 87.12 96 ARG A O 1
ATOM 762 N N . PHE A 1 97 ? 8.764 -13.143 -1.763 1.00 87.25 97 PHE A N 1
ATOM 763 C CA . PHE A 1 97 ? 7.946 -13.508 -2.921 1.00 87.25 97 PHE A CA 1
ATOM 764 C C . PHE A 1 97 ? 7.292 -12.273 -3.529 1.00 87.25 97 PHE A C 1
ATOM 766 O O . PHE A 1 97 ? 7.267 -12.145 -4.751 1.00 87.25 97 PHE A O 1
ATOM 773 N N . THR A 1 98 ? 6.873 -11.321 -2.695 1.00 87.25 98 THR A N 1
ATOM 774 C CA . THR A 1 98 ? 6.424 -10.000 -3.150 1.00 87.25 98 THR A CA 1
ATOM 775 C C . THR A 1 98 ? 7.537 -9.262 -3.903 1.00 87.25 98 THR A C 1
ATOM 777 O O . THR A 1 98 ? 7.294 -8.730 -4.985 1.00 87.25 98 THR A O 1
ATOM 780 N N . LEU A 1 99 ? 8.783 -9.302 -3.411 1.00 90.56 99 LEU A N 1
ATOM 781 C CA . LEU A 1 99 ? 9.940 -8.750 -4.135 1.00 90.56 99 LEU A CA 1
ATOM 782 C C . LEU A 1 99 ? 10.162 -9.418 -5.500 1.00 90.56 99 LEU A C 1
ATOM 784 O O . LEU A 1 99 ? 10.382 -8.726 -6.495 1.00 90.56 99 LEU A O 1
ATOM 788 N N . LEU A 1 100 ? 10.076 -10.750 -5.564 1.00 90.69 100 LEU A N 1
ATOM 789 C CA . LEU A 1 100 ? 10.201 -11.493 -6.818 1.00 90.69 100 LEU A CA 1
ATOM 790 C C . LEU A 1 100 ? 9.097 -11.105 -7.811 1.00 90.69 100 LEU A C 1
ATOM 792 O O . LEU A 1 100 ? 9.386 -10.850 -8.977 1.00 90.69 100 LEU A O 1
ATOM 796 N N . ALA A 1 101 ? 7.848 -11.013 -7.351 1.00 90.25 101 ALA A N 1
ATOM 797 C CA . ALA A 1 101 ? 6.718 -10.617 -8.186 1.00 90.25 101 ALA A CA 1
ATOM 798 C C . ALA A 1 101 ? 6.894 -9.198 -8.748 1.00 90.25 101 ALA A C 1
ATOM 800 O O . ALA A 1 101 ? 6.643 -8.978 -9.931 1.00 90.25 101 ALA A O 1
ATOM 801 N N . ILE A 1 102 ? 7.394 -8.255 -7.942 1.00 92.50 102 ILE A N 1
ATOM 802 C CA . ILE A 1 102 ? 7.710 -6.888 -8.387 1.00 92.50 102 ILE A CA 1
ATOM 803 C C . ILE A 1 102 ? 8.816 -6.893 -9.444 1.00 92.50 102 ILE A C 1
ATOM 805 O O . ILE A 1 102 ? 8.688 -6.218 -10.466 1.00 92.50 102 ILE A O 1
ATOM 809 N N . ALA A 1 103 ? 9.880 -7.671 -9.237 1.00 93.31 103 ALA A N 1
ATOM 810 C CA . ALA A 1 103 ? 10.971 -7.783 -10.201 1.00 93.31 103 ALA A CA 1
ATOM 811 C C . ALA A 1 103 ? 10.491 -8.375 -11.539 1.00 93.31 103 ALA A C 1
ATOM 813 O O . ALA A 1 103 ? 10.817 -7.854 -12.609 1.00 93.31 103 ALA A O 1
ATOM 814 N N . VAL A 1 104 ? 9.663 -9.423 -11.493 1.00 92.75 104 VAL A N 1
ATOM 815 C CA . VAL A 1 104 ? 9.070 -10.041 -12.688 1.00 92.75 104 VAL A CA 1
ATOM 816 C C . VAL A 1 104 ? 8.119 -9.072 -13.391 1.00 92.75 104 VAL A C 1
ATOM 818 O O . VAL A 1 104 ? 8.219 -8.901 -14.603 1.00 92.75 104 VAL A O 1
ATOM 821 N N . ALA A 1 105 ? 7.248 -8.382 -12.651 1.00 91.88 105 ALA A N 1
ATOM 822 C CA . ALA A 1 105 ? 6.363 -7.361 -13.209 1.00 91.88 105 ALA A CA 1
ATOM 823 C C . ALA A 1 105 ? 7.161 -6.260 -13.925 1.00 91.88 105 ALA A C 1
ATOM 825 O O . ALA A 1 105 ? 6.863 -5.916 -15.066 1.00 91.88 105 ALA A O 1
ATOM 826 N N . GLY A 1 106 ? 8.196 -5.727 -13.267 1.00 90.44 106 GLY A N 1
ATOM 827 C CA . GLY A 1 106 ? 9.030 -4.651 -13.799 1.00 90.44 106 GLY A CA 1
ATOM 828 C C . GLY A 1 106 ? 9.776 -5.064 -15.065 1.00 90.44 106 GLY A C 1
ATOM 829 O O . GLY A 1 106 ? 9.719 -4.367 -16.076 1.00 90.44 106 GLY A O 1
ATOM 830 N N . THR A 1 107 ? 10.423 -6.230 -15.044 1.00 91.69 107 THR A N 1
ATOM 831 C CA . THR A 1 107 ? 11.144 -6.759 -16.214 1.00 91.69 107 THR A CA 1
ATOM 832 C C . THR A 1 107 ? 10.204 -7.076 -17.376 1.00 91.69 107 THR A C 1
ATOM 834 O O . THR A 1 107 ? 10.496 -6.692 -18.507 1.00 91.69 107 THR A O 1
ATOM 837 N N . ALA A 1 108 ? 9.044 -7.684 -17.114 1.00 89.69 108 ALA A N 1
ATOM 838 C CA . ALA A 1 108 ? 8.032 -7.953 -18.131 1.00 89.69 108 ALA A CA 1
ATOM 839 C C . ALA A 1 108 ? 7.461 -6.661 -18.739 1.00 89.69 108 ALA A C 1
ATOM 841 O O . ALA A 1 108 ? 7.321 -6.577 -19.960 1.00 89.69 108 ALA A O 1
ATOM 842 N N . ALA A 1 109 ? 7.185 -5.638 -17.923 1.00 89.94 109 ALA A N 1
ATOM 843 C CA . ALA A 1 109 ? 6.702 -4.338 -18.394 1.00 89.94 109 ALA A CA 1
ATOM 844 C C . ALA A 1 109 ? 7.714 -3.647 -19.324 1.00 89.94 109 ALA A C 1
ATOM 846 O O . ALA A 1 109 ? 7.322 -3.075 -20.342 1.00 89.94 109 ALA A O 1
ATOM 847 N N . VAL A 1 110 ? 9.010 -3.722 -18.996 1.00 89.00 110 VAL A N 1
ATOM 848 C CA . VAL A 1 110 ? 10.095 -3.166 -19.822 1.00 89.00 110 VAL A CA 1
ATOM 849 C C . VAL A 1 110 ? 10.270 -3.972 -21.108 1.00 89.00 110 VAL A C 1
ATOM 851 O O . VAL A 1 110 ? 10.339 -3.391 -22.188 1.00 89.00 110 VAL A O 1
ATOM 854 N N . ALA A 1 111 ? 10.274 -5.304 -21.024 1.00 87.88 111 ALA A N 1
ATOM 855 C CA . ALA A 1 111 ? 10.419 -6.178 -22.189 1.00 87.88 111 ALA A CA 1
ATOM 856 C C . ALA A 1 111 ? 9.265 -6.020 -23.194 1.00 87.88 111 ALA A C 1
ATOM 858 O O . ALA A 1 111 ? 9.463 -6.133 -24.400 1.00 87.88 111 ALA A O 1
ATOM 859 N N . THR A 1 112 ? 8.061 -5.720 -22.703 1.00 87.75 112 THR A N 1
ATOM 860 C CA . THR A 1 112 ? 6.862 -5.511 -23.528 1.00 87.75 112 THR A CA 1
ATOM 861 C C . THR A 1 112 ? 6.577 -4.047 -23.853 1.00 87.75 112 THR A C 1
ATOM 863 O O . THR A 1 112 ? 5.521 -3.737 -24.402 1.00 87.75 112 THR A O 1
ATOM 866 N N . TYR A 1 113 ? 7.511 -3.135 -23.570 1.00 86.25 113 TYR A N 1
ATOM 867 C CA . TYR A 1 113 ? 7.325 -1.696 -23.776 1.00 86.25 113 TYR A CA 1
ATOM 868 C C . TYR A 1 113 ? 6.938 -1.319 -25.217 1.00 86.25 113 TYR A C 1
ATOM 870 O O . TYR A 1 113 ? 6.179 -0.376 -25.422 1.00 86.25 113 TYR A O 1
ATOM 878 N N . ALA A 1 114 ? 7.409 -2.079 -26.209 1.00 81.44 114 ALA A N 1
ATOM 879 C CA . ALA A 1 114 ? 7.114 -1.843 -27.621 1.00 81.44 114 ALA A CA 1
ATOM 880 C C . ALA A 1 114 ? 5.667 -2.189 -28.036 1.00 81.44 114 ALA A C 1
ATOM 882 O O . ALA A 1 114 ? 5.273 -1.876 -29.160 1.00 81.44 114 ALA A O 1
ATOM 883 N N . LEU A 1 115 ? 4.866 -2.834 -27.174 1.00 79.75 115 LEU A N 1
ATOM 884 C CA . LEU A 1 115 ? 3.480 -3.157 -27.510 1.00 79.75 115 LEU A CA 1
ATOM 885 C C . LEU A 1 115 ? 2.566 -1.918 -27.414 1.00 79.75 115 LEU A C 1
ATOM 887 O O . LEU A 1 115 ? 2.545 -1.239 -26.382 1.00 79.75 115 LEU A O 1
ATOM 891 N N . PRO A 1 116 ? 1.742 -1.644 -28.446 1.00 70.81 116 PRO A N 1
ATOM 892 C CA . PRO A 1 116 ? 0.772 -0.555 -28.410 1.00 70.81 116 PRO A CA 1
ATOM 893 C C . PRO A 1 116 ? -0.351 -0.831 -27.388 1.00 70.81 116 PRO A C 1
ATOM 895 O O . PRO A 1 116 ? -0.555 -1.960 -26.945 1.00 70.81 116 PRO A O 1
ATOM 898 N N . LEU A 1 117 ? -1.110 0.212 -27.022 1.00 71.06 117 LEU A N 1
ATOM 899 C CA . LEU A 1 117 ? -2.326 0.138 -26.183 1.00 71.06 117 LEU A CA 1
ATOM 900 C C . LEU A 1 117 ? -2.130 -0.158 -24.677 1.00 71.06 117 LEU A C 1
ATOM 902 O O . LEU A 1 117 ? -3.068 -0.603 -24.023 1.00 71.06 117 LEU A O 1
ATOM 906 N N . LYS A 1 118 ? -0.955 0.111 -24.088 1.00 75.69 118 LYS A N 1
ATOM 907 C CA . LYS A 1 118 ? -0.656 -0.197 -22.664 1.00 75.69 118 LYS A CA 1
ATOM 908 C C . LYS A 1 118 ? -0.790 -1.695 -22.309 1.00 75.69 118 LYS A C 1
ATOM 910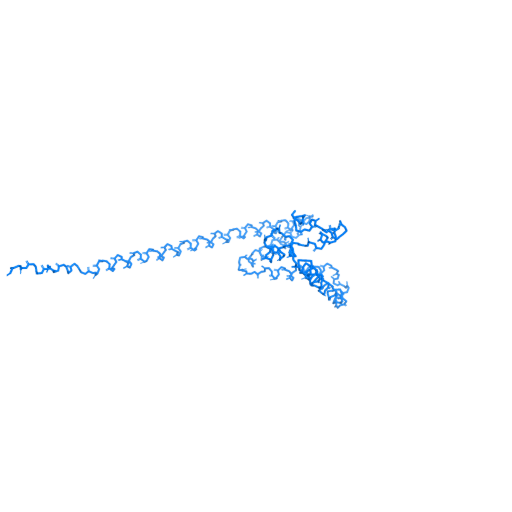 O O . LYS A 1 118 ? -0.977 -2.050 -21.145 1.00 75.69 118 LYS A O 1
ATOM 915 N N . MET A 1 119 ? -0.663 -2.583 -23.303 1.00 82.75 119 MET A N 1
ATOM 916 C CA . MET A 1 119 ? -0.651 -4.045 -23.115 1.00 82.75 119 MET A CA 1
ATOM 917 C C . MET A 1 119 ? 0.492 -4.517 -22.210 1.00 82.75 119 MET A C 1
ATOM 919 O O . MET A 1 119 ? 0.364 -5.543 -21.545 1.00 82.75 119 MET A O 1
ATOM 923 N N . ASN A 1 120 ? 1.577 -3.749 -22.134 1.00 83.44 120 ASN A N 1
ATOM 924 C CA . ASN A 1 120 ? 2.692 -4.005 -21.230 1.00 83.44 120 ASN A CA 1
ATOM 925 C C . ASN A 1 120 ? 2.271 -4.144 -19.756 1.00 83.44 120 ASN A C 1
ATOM 927 O O . ASN A 1 120 ? 2.803 -4.997 -19.052 1.00 83.44 120 ASN A O 1
ATOM 931 N N . ILE A 1 121 ? 1.272 -3.379 -19.299 1.00 86.44 121 ILE A N 1
ATOM 932 C CA . ILE A 1 121 ? 0.742 -3.475 -17.930 1.00 86.44 121 ILE A CA 1
ATOM 933 C C . ILE A 1 121 ? 0.065 -4.831 -17.714 1.00 86.44 121 ILE A C 1
ATOM 935 O O . ILE A 1 121 ? 0.304 -5.492 -16.707 1.00 86.44 121 ILE A O 1
ATOM 939 N N . LEU A 1 122 ? -0.761 -5.269 -18.667 1.00 88.19 122 LEU A N 1
ATOM 940 C CA . LEU A 1 122 ? -1.472 -6.544 -18.566 1.00 88.19 122 LEU A CA 1
ATOM 941 C C . LEU A 1 122 ? -0.503 -7.726 -18.589 1.00 88.19 122 LEU A C 1
ATOM 943 O O . LEU A 1 122 ? -0.624 -8.625 -17.759 1.00 88.19 122 LEU A O 1
ATOM 947 N N . VAL A 1 123 ? 0.487 -7.705 -19.485 1.00 88.94 123 VAL A N 1
ATOM 948 C CA . VAL A 1 123 ? 1.516 -8.752 -19.533 1.00 88.94 123 VAL A CA 1
ATOM 949 C C . VAL A 1 123 ? 2.323 -8.781 -18.236 1.00 88.94 123 VAL A C 1
ATOM 951 O O . VAL A 1 123 ? 2.545 -9.859 -17.690 1.00 88.94 123 VAL A O 1
ATOM 954 N N . ALA A 1 124 ? 2.701 -7.619 -17.699 1.00 90.25 124 ALA A N 1
ATOM 955 C CA . ALA A 1 124 ? 3.409 -7.528 -16.428 1.00 90.25 124 ALA A CA 1
ATOM 956 C C . ALA A 1 124 ? 2.609 -8.121 -15.263 1.00 90.25 124 ALA A C 1
ATOM 958 O O . ALA A 1 124 ? 3.155 -8.905 -14.489 1.00 90.25 124 ALA A O 1
ATOM 959 N N . VAL A 1 125 ? 1.314 -7.806 -15.164 1.00 89.94 125 VAL A N 1
ATOM 960 C CA . VAL A 1 125 ? 0.427 -8.361 -14.129 1.00 89.94 125 VAL A CA 1
ATOM 961 C C . VAL A 1 125 ? 0.308 -9.877 -14.273 1.00 89.94 125 VAL A C 1
ATOM 963 O O . VAL A 1 125 ? 0.486 -10.597 -13.294 1.00 89.94 125 VAL A O 1
ATOM 966 N N . MET A 1 126 ? 0.064 -10.376 -15.486 1.00 92.44 126 MET A N 1
ATOM 967 C CA . MET A 1 126 ? -0.052 -11.814 -15.745 1.00 92.44 126 MET A CA 1
ATOM 968 C C . MET A 1 126 ? 1.244 -12.560 -15.405 1.00 92.44 126 MET A C 1
ATOM 970 O O . MET A 1 126 ? 1.203 -13.592 -14.734 1.00 92.44 126 MET A O 1
ATOM 974 N N . ALA A 1 127 ? 2.397 -12.020 -15.810 1.00 91.62 127 ALA A N 1
ATOM 975 C CA . ALA A 1 127 ? 3.705 -12.590 -15.505 1.00 91.62 127 ALA A CA 1
ATOM 976 C C . ALA A 1 127 ? 3.992 -12.591 -13.996 1.00 91.62 127 ALA A C 1
ATOM 978 O O . ALA A 1 127 ? 4.454 -13.597 -13.457 1.00 91.62 127 ALA A O 1
ATOM 979 N N . ALA A 1 128 ? 3.674 -11.499 -13.298 1.00 91.19 128 ALA A N 1
ATOM 980 C CA . ALA A 1 128 ? 3.867 -11.380 -11.857 1.00 91.19 128 ALA A CA 1
ATOM 981 C C . ALA A 1 128 ? 2.986 -12.354 -11.067 1.00 91.19 128 ALA A C 1
ATOM 983 O O . ALA A 1 128 ? 3.475 -13.008 -10.149 1.00 91.19 128 ALA A O 1
ATOM 984 N N . VAL A 1 129 ? 1.709 -12.494 -11.443 1.00 91.12 129 VAL A N 1
ATOM 985 C CA . VAL A 1 129 ? 0.784 -13.456 -10.824 1.00 91.12 129 VAL A CA 1
ATOM 986 C C . VAL A 1 129 ? 1.265 -14.887 -11.054 1.00 91.12 129 VAL A C 1
ATOM 988 O O . VAL A 1 129 ? 1.327 -15.664 -10.103 1.00 91.12 129 VAL A O 1
ATOM 991 N N . ALA A 1 130 ? 1.658 -15.233 -12.283 1.00 91.25 130 ALA A N 1
ATOM 992 C CA . ALA A 1 130 ? 2.188 -16.558 -12.591 1.00 91.25 130 ALA A CA 1
ATOM 993 C C . ALA A 1 130 ? 3.447 -16.868 -11.764 1.00 91.25 130 ALA A C 1
ATOM 995 O O . ALA A 1 130 ? 3.512 -17.906 -11.107 1.00 91.25 130 ALA A O 1
ATOM 996 N N . ALA A 1 131 ? 4.409 -15.943 -11.723 1.00 89.81 131 ALA A N 1
ATOM 997 C CA . ALA A 1 131 ? 5.627 -16.099 -10.934 1.00 89.81 131 ALA A CA 1
ATOM 998 C C . ALA A 1 131 ? 5.345 -16.192 -9.427 1.00 89.81 131 ALA A C 1
ATOM 1000 O O . ALA A 1 131 ? 5.928 -17.039 -8.750 1.00 89.81 131 ALA A O 1
ATOM 1001 N N . GLY A 1 132 ? 4.428 -15.372 -8.905 1.00 87.62 132 GLY A N 1
ATOM 1002 C CA . GLY A 1 132 ? 4.015 -15.401 -7.502 1.00 87.62 132 GLY A CA 1
ATOM 1003 C C . GLY A 1 132 ? 3.398 -16.743 -7.109 1.00 87.62 132 GLY A C 1
ATOM 1004 O O . GLY A 1 132 ? 3.812 -17.344 -6.119 1.00 87.62 132 GLY A O 1
ATOM 1005 N N . LEU A 1 133 ? 2.480 -17.268 -7.928 1.00 89.81 133 LEU A N 1
ATOM 1006 C CA . LEU A 1 133 ? 1.861 -18.578 -7.704 1.00 89.81 133 LEU A CA 1
ATOM 1007 C C . LEU A 1 133 ? 2.889 -19.714 -7.779 1.00 89.81 133 LEU A C 1
ATOM 1009 O O . LEU A 1 133 ? 2.905 -20.595 -6.917 1.00 89.81 133 LEU A O 1
ATOM 1013 N N . MET A 1 134 ? 3.784 -19.690 -8.770 1.00 90.12 134 MET A N 1
ATOM 1014 C CA . MET A 1 134 ? 4.852 -20.688 -8.886 1.00 90.12 134 MET A CA 1
ATOM 1015 C C . MET A 1 134 ? 5.777 -20.656 -7.666 1.00 90.12 134 MET A C 1
ATOM 1017 O O . MET A 1 134 ? 6.069 -21.703 -7.089 1.00 90.12 134 MET A O 1
ATOM 1021 N N . ALA A 1 135 ? 6.175 -19.471 -7.208 1.00 88.25 135 ALA A N 1
ATOM 1022 C CA . ALA A 1 135 ? 7.036 -19.336 -6.041 1.00 88.25 135 ALA A CA 1
ATOM 1023 C C . ALA A 1 135 ? 6.347 -19.800 -4.744 1.00 88.25 135 ALA A C 1
ATOM 1025 O O . ALA A 1 135 ? 6.958 -20.503 -3.937 1.00 88.25 135 ALA A O 1
ATOM 1026 N N . GLU A 1 136 ? 5.060 -19.491 -4.568 1.00 87.38 136 GLU A N 1
ATOM 1027 C CA . GLU A 1 136 ? 4.278 -19.943 -3.413 1.00 87.38 136 GLU A CA 1
ATOM 1028 C C . GLU A 1 136 ? 4.104 -21.473 -3.406 1.00 87.38 136 GLU A C 1
ATOM 1030 O O . GLU A 1 136 ? 4.211 -22.121 -2.361 1.00 87.38 136 GLU A O 1
ATOM 1035 N N . THR A 1 137 ? 3.861 -22.084 -4.572 1.00 88.19 137 THR A N 1
ATOM 1036 C CA . THR A 1 137 ? 3.765 -23.551 -4.683 1.00 88.19 137 THR A CA 1
ATOM 1037 C C . THR A 1 137 ? 5.096 -24.240 -4.384 1.00 88.19 137 THR A C 1
ATOM 1039 O O . THR A 1 137 ? 5.102 -25.226 -3.643 1.00 88.19 137 THR A O 1
ATOM 1042 N N . ALA A 1 138 ? 6.215 -23.692 -4.866 1.00 86.56 138 ALA A N 1
ATOM 1043 C CA . ALA A 1 138 ? 7.550 -24.210 -4.580 1.00 86.56 138 ALA A CA 1
ATOM 1044 C C . ALA A 1 138 ? 7.888 -24.131 -3.079 1.00 86.56 138 ALA A C 1
ATOM 1046 O O . ALA A 1 138 ? 8.328 -25.122 -2.493 1.00 86.56 138 ALA A O 1
ATOM 1047 N N . ASP A 1 139 ? 7.603 -23.002 -2.418 1.00 87.94 139 ASP A N 1
ATOM 1048 C CA . ASP A 1 139 ? 7.835 -22.838 -0.972 1.00 87.94 139 ASP A CA 1
ATOM 1049 C C . ASP A 1 139 ? 6.996 -23.819 -0.141 1.00 87.94 139 ASP A C 1
ATOM 1051 O O . ASP A 1 139 ? 7.497 -24.446 0.799 1.00 87.94 139 ASP A O 1
ATOM 1055 N N . ARG A 1 140 ? 5.726 -24.023 -0.526 1.00 87.44 140 ARG A N 1
ATOM 1056 C CA . ARG A 1 140 ? 4.851 -25.017 0.113 1.00 87.44 140 ARG A CA 1
ATOM 1057 C C . ARG A 1 140 ? 5.389 -26.438 -0.036 1.00 87.44 140 ARG A C 1
ATOM 1059 O O . ARG A 1 140 ? 5.324 -27.208 0.923 1.00 87.44 140 ARG A O 1
ATOM 1066 N N . GLN A 1 141 ? 5.915 -26.798 -1.205 1.00 88.31 141 GLN A N 1
ATOM 1067 C CA . GLN A 1 141 ? 6.507 -28.118 -1.431 1.00 88.31 141 GLN A CA 1
ATOM 1068 C C . GLN A 1 141 ? 7.764 -28.324 -0.581 1.00 88.31 141 GLN A C 1
ATOM 1070 O O . GLN A 1 141 ? 7.880 -29.344 0.095 1.00 88.31 141 GLN A O 1
ATOM 1075 N N . TRP A 1 142 ? 8.660 -27.339 -0.535 1.00 84.44 142 TRP A N 1
ATOM 1076 C CA . TRP A 1 142 ? 9.900 -27.422 0.242 1.00 84.44 142 TRP A CA 1
ATOM 1077 C C . TRP A 1 142 ? 9.639 -27.565 1.743 1.00 84.44 142 TRP A C 1
ATOM 1079 O O . TRP A 1 142 ? 10.265 -28.390 2.410 1.00 84.44 142 TRP A O 1
ATOM 1089 N N . LYS A 1 143 ? 8.669 -26.816 2.282 1.00 88.69 143 LYS A N 1
ATOM 1090 C CA . LYS A 1 143 ? 8.247 -26.954 3.685 1.00 88.69 143 LYS A CA 1
ATOM 1091 C C . LYS A 1 143 ? 7.687 -28.344 3.981 1.00 88.69 143 LYS A C 1
ATOM 1093 O O . LYS A 1 143 ? 8.001 -28.911 5.022 1.00 88.69 143 LYS A O 1
ATOM 1098 N N . ARG A 1 144 ? 6.897 -28.921 3.067 1.00 88.56 144 ARG A N 1
ATOM 1099 C CA . ARG A 1 144 ? 6.360 -30.284 3.220 1.00 88.56 144 ARG A CA 1
ATOM 1100 C C . ARG A 1 144 ? 7.459 -31.344 3.246 1.00 88.56 144 ARG A C 1
ATOM 1102 O O . ARG A 1 144 ? 7.351 -32.274 4.036 1.00 88.56 144 ARG A O 1
ATOM 1109 N N . LEU A 1 145 ? 8.498 -31.201 2.423 1.00 90.69 145 LEU A N 1
ATOM 1110 C CA . LEU A 1 145 ? 9.630 -32.132 2.409 1.00 90.69 145 LEU A CA 1
ATOM 1111 C C . LEU A 1 145 ? 10.409 -32.087 3.729 1.00 90.69 145 LEU A C 1
ATOM 1113 O O . LEU A 1 145 ? 10.570 -33.123 4.362 1.00 90.69 145 LEU A O 1
ATOM 1117 N N . LYS A 1 146 ? 10.757 -30.893 4.225 1.00 90.31 146 LYS A N 1
ATOM 1118 C CA . LYS A 1 146 ? 11.446 -30.744 5.522 1.00 90.31 146 LYS A CA 1
ATOM 1119 C C . LYS A 1 146 ? 10.642 -31.283 6.709 1.00 90.31 146 LYS A C 1
ATOM 1121 O O . LYS A 1 146 ? 11.203 -31.835 7.653 1.00 90.31 146 LYS A O 1
ATOM 1126 N N . LEU A 1 147 ? 9.318 -31.121 6.686 1.00 91.75 147 LEU A N 1
ATOM 1127 C CA . LEU A 1 147 ? 8.449 -31.672 7.732 1.00 91.75 147 LEU A CA 1
ATOM 1128 C C . LEU A 1 147 ? 8.419 -33.203 7.701 1.00 91.75 147 LEU A C 1
ATOM 1130 O O . LEU A 1 147 ? 8.354 -33.819 8.758 1.00 91.75 147 LEU A O 1
ATOM 1134 N N . ARG A 1 148 ? 8.494 -33.813 6.512 1.00 90.00 148 ARG A N 1
ATOM 1135 C CA . ARG A 1 148 ? 8.614 -35.270 6.374 1.00 90.00 148 ARG A CA 1
ATOM 1136 C C . ARG A 1 148 ? 9.954 -35.760 6.904 1.00 90.00 148 ARG A C 1
ATOM 1138 O O . ARG A 1 148 ? 9.953 -36.605 7.781 1.00 90.00 148 ARG A O 1
ATOM 1145 N N . GLU A 1 149 ? 11.059 -35.139 6.493 1.00 90.38 149 GLU A N 1
ATOM 1146 C CA . GLU A 1 149 ? 12.403 -35.488 6.984 1.00 90.38 149 GLU A CA 1
ATOM 1147 C C . GLU A 1 149 ? 12.498 -35.426 8.516 1.00 90.38 149 GLU A C 1
ATOM 1149 O O . GLU A 1 149 ? 13.021 -36.333 9.156 1.00 90.38 149 GLU A O 1
ATOM 1154 N N . THR A 1 150 ? 11.949 -34.371 9.126 1.00 90.06 150 THR A N 1
ATOM 1155 C CA . THR A 1 150 ? 11.949 -34.223 10.592 1.00 90.06 150 THR A CA 1
ATOM 1156 C C . THR A 1 150 ? 10.989 -35.181 11.300 1.00 90.06 150 THR A C 1
ATOM 1158 O O . THR A 1 150 ? 11.286 -35.608 12.414 1.00 90.06 150 THR A O 1
ATOM 1161 N N . ALA A 1 151 ? 9.853 -35.532 10.690 1.00 90.12 151 ALA A N 1
ATOM 1162 C CA . ALA A 1 151 ? 8.958 -36.559 11.218 1.00 90.12 151 ALA A CA 1
ATOM 1163 C C . ALA A 1 151 ? 9.610 -37.949 11.158 1.00 90.12 151 ALA A C 1
ATOM 1165 O O . ALA A 1 151 ? 9.593 -38.664 12.157 1.00 90.12 151 ALA A O 1
ATOM 1166 N N . ASP A 1 152 ? 10.240 -38.288 10.033 1.00 90.62 152 ASP A N 1
ATOM 1167 C CA . ASP A 1 152 ? 10.930 -39.561 9.825 1.00 90.62 152 ASP A CA 1
ATOM 1168 C C . ASP A 1 152 ? 12.109 -39.717 10.800 1.00 90.62 152 ASP A C 1
ATOM 1170 O O . ASP A 1 152 ? 12.257 -40.770 11.420 1.00 90.62 152 ASP A O 1
ATOM 1174 N N . ALA A 1 153 ? 12.886 -38.650 11.033 1.00 90.38 153 ALA A N 1
ATOM 1175 C CA . ALA A 1 153 ? 13.962 -38.641 12.028 1.00 90.38 153 ALA A CA 1
ATOM 1176 C C . ALA A 1 153 ? 13.447 -38.900 13.457 1.00 90.38 153 ALA A C 1
ATOM 1178 O O . ALA A 1 153 ? 14.006 -39.723 14.179 1.00 90.38 153 ALA A O 1
ATOM 1179 N N . LYS A 1 154 ? 12.335 -38.264 13.856 1.00 88.88 154 LYS A N 1
ATOM 1180 C CA . LYS A 1 154 ? 11.725 -38.481 15.181 1.00 88.88 154 LYS A CA 1
ATOM 1181 C C . LYS A 1 154 ? 11.176 -39.895 15.357 1.00 88.88 154 LYS A C 1
ATOM 1183 O O . LYS A 1 154 ? 11.275 -40.454 16.445 1.00 88.88 154 LYS A O 1
ATOM 1188 N N . LEU A 1 155 ? 10.585 -40.469 14.307 1.00 88.75 155 LEU A N 1
ATOM 1189 C CA . LEU A 1 155 ? 10.105 -41.853 14.330 1.00 88.75 155 LEU A CA 1
ATOM 1190 C C . LEU A 1 155 ? 11.269 -42.834 14.518 1.00 88.75 155 LEU A C 1
ATOM 1192 O O . LEU A 1 155 ? 11.139 -43.787 15.284 1.00 88.75 155 LEU A O 1
ATOM 1196 N N . GLN A 1 156 ? 12.414 -42.577 13.880 1.00 87.94 156 GLN A N 1
ATOM 1197 C CA . GLN A 1 156 ? 13.628 -43.377 14.063 1.00 87.94 156 GLN A CA 1
ATOM 1198 C C . GLN A 1 156 ? 14.194 -43.258 15.484 1.00 87.94 156 GLN A C 1
ATOM 1200 O O . GLN A 1 156 ? 14.492 -44.281 16.095 1.00 87.94 156 GLN A O 1
ATOM 1205 N N . GLU A 1 157 ? 14.286 -42.046 16.042 1.00 87.12 157 GLU A N 1
ATOM 1206 C CA . GLU A 1 157 ? 14.728 -41.835 17.430 1.00 87.12 157 GLU A CA 1
ATOM 1207 C C . GLU A 1 157 ? 13.818 -42.553 18.438 1.00 87.12 157 GLU A C 1
ATOM 1209 O O . GLU A 1 157 ? 14.308 -43.196 19.366 1.00 87.12 157 GLU A O 1
ATOM 1214 N N . GLN A 1 158 ? 12.494 -42.501 18.245 1.00 84.00 158 GLN A N 1
ATOM 1215 C CA . GLN A 1 158 ? 11.538 -43.213 19.101 1.00 84.00 158 GLN A CA 1
ATOM 1216 C C . GLN A 1 158 ? 11.707 -44.731 19.014 1.00 84.00 158 GLN A C 1
ATOM 1218 O O . GLN A 1 158 ? 11.714 -45.405 20.042 1.00 84.00 158 GLN A O 1
ATOM 1223 N N . GLN A 1 159 ? 11.890 -45.273 17.809 1.00 82.69 159 GLN A N 1
ATOM 1224 C CA . GLN A 1 159 ? 12.139 -46.704 17.618 1.00 82.69 159 GLN A CA 1
ATOM 1225 C C . GLN A 1 159 ? 13.458 -47.140 18.261 1.00 82.69 159 GLN A C 1
ATOM 1227 O O . GLN A 1 159 ? 13.505 -48.186 18.907 1.00 82.69 159 GLN A O 1
ATOM 1232 N N . GLN A 1 160 ? 14.509 -46.326 18.151 1.00 81.56 160 GLN A N 1
ATOM 1233 C CA . GLN A 1 160 ? 15.792 -46.591 18.799 1.00 81.56 160 GLN A CA 1
ATOM 1234 C C . GLN A 1 160 ? 15.689 -46.512 20.326 1.00 81.56 160 GLN A C 1
ATOM 1236 O O . GLN A 1 160 ? 16.213 -47.391 21.003 1.00 81.56 160 GLN A O 1
ATOM 1241 N N . ALA A 1 161 ? 14.977 -45.530 20.887 1.00 80.38 161 ALA A N 1
ATOM 1242 C CA . ALA A 1 161 ? 14.729 -45.433 22.331 1.00 80.38 161 ALA A CA 1
ATOM 1243 C C . ALA A 1 161 ? 13.926 -46.635 22.870 1.00 80.38 161 ALA A C 1
ATOM 1245 O O . ALA A 1 161 ? 14.184 -47.135 23.965 1.00 80.38 161 ALA A O 1
ATOM 1246 N N . GLN A 1 162 ? 12.983 -47.142 22.074 1.00 72.06 162 GLN A N 1
ATOM 1247 C CA . GLN A 1 162 ? 12.154 -48.291 22.433 1.00 72.06 162 GLN A CA 1
ATOM 1248 C C . GLN A 1 162 ? 12.888 -49.635 22.270 1.00 72.06 162 GLN A C 1
ATOM 1250 O O . GLN A 1 162 ? 12.591 -50.572 23.002 1.00 72.06 162 GLN A O 1
ATOM 1255 N N . GLN A 1 163 ? 13.873 -49.724 21.368 1.00 70.44 163 GLN A N 1
ATOM 1256 C CA . GLN A 1 163 ? 14.754 -50.894 21.207 1.00 70.44 163 GLN A CA 1
ATOM 1257 C C . GLN A 1 163 ? 15.951 -50.906 22.172 1.00 70.44 163 GLN A C 1
ATOM 1259 O O . GLN A 1 163 ? 16.462 -51.975 22.492 1.00 70.44 163 GLN A O 1
ATOM 1264 N N . SER A 1 164 ? 16.414 -49.735 22.620 1.00 63.16 164 SER A N 1
ATOM 1265 C CA . SER A 1 164 ? 17.533 -49.586 23.565 1.00 63.16 164 SER A CA 1
ATOM 1266 C C . SER A 1 164 ? 17.115 -49.654 25.031 1.00 63.16 164 SER A C 1
ATOM 1268 O O . SER A 1 164 ? 17.991 -49.759 25.884 1.00 63.16 164 SER A O 1
ATOM 1270 N N . THR A 1 165 ? 15.810 -49.656 25.327 1.00 60.59 165 THR A N 1
ATOM 1271 C CA . THR A 1 165 ? 15.302 -50.150 26.612 1.00 60.59 165 THR A CA 1
ATOM 1272 C C . THR A 1 165 ? 15.481 -51.668 26.583 1.00 60.59 165 THR A C 1
ATOM 1274 O O . THR A 1 165 ? 14.734 -52.336 25.862 1.00 60.59 165 THR A O 1
ATOM 1277 N N . PRO A 1 166 ? 16.483 -52.237 27.280 1.00 56.38 166 PRO A N 1
ATOM 1278 C CA . PRO A 1 166 ? 16.644 -53.677 27.307 1.00 56.38 166 PRO A CA 1
ATOM 1279 C C . PRO A 1 166 ? 15.361 -54.253 27.893 1.00 56.38 166 PRO A C 1
ATOM 1281 O O . PRO A 1 166 ? 14.781 -53.670 28.811 1.00 56.38 166 PRO A O 1
ATOM 1284 N N . ALA A 1 167 ? 14.926 -55.399 27.381 1.00 57.59 167 ALA A N 1
ATOM 1285 C CA . ALA A 1 167 ? 13.988 -56.254 28.086 1.00 57.59 167 ALA A CA 1
ATOM 1286 C C . ALA A 1 167 ? 14.672 -56.798 29.355 1.00 57.59 167 ALA A C 1
ATOM 1288 O O . ALA A 1 167 ? 14.902 -57.993 29.478 1.00 57.59 167 ALA A O 1
ATOM 1289 N N . ASP A 1 168 ? 15.010 -55.911 30.290 1.00 55.38 168 ASP A N 1
ATOM 1290 C CA . ASP A 1 168 ? 15.234 -56.222 31.692 1.00 55.38 168 ASP A CA 1
ATOM 1291 C C . ASP A 1 168 ? 13.851 -56.383 32.338 1.00 55.38 168 ASP A C 1
ATOM 1293 O O . ASP A 1 168 ? 13.409 -55.620 33.189 1.00 55.38 168 ASP A O 1
ATOM 1297 N N . ASN A 1 169 ? 13.102 -57.354 31.811 1.00 57.00 169 ASN A N 1
ATOM 1298 C CA . ASN A 1 169 ? 12.099 -58.060 32.585 1.00 57.00 169 ASN A CA 1
ATOM 1299 C C . ASN A 1 169 ? 12.865 -59.157 33.328 1.00 57.00 169 ASN A C 1
ATOM 1301 O O . ASN A 1 169 ? 12.659 -60.347 33.076 1.00 57.00 169 ASN A O 1
ATOM 1305 N N . ASP A 1 170 ? 13.770 -58.754 34.221 1.00 52.69 170 ASP A N 1
ATOM 1306 C CA . ASP A 1 170 ? 14.078 -59.607 35.350 1.00 52.69 170 ASP A CA 1
ATOM 1307 C C . ASP A 1 170 ? 12.776 -59.766 36.135 1.00 52.69 170 ASP A C 1
ATOM 1309 O O . ASP A 1 170 ? 12.065 -58.810 36.464 1.00 52.69 170 ASP A O 1
ATOM 1313 N N . HIS A 1 171 ? 12.406 -61.029 36.293 1.00 56.22 171 HIS A N 1
ATOM 1314 C CA . HIS A 1 171 ? 11.197 -61.478 36.948 1.00 56.22 171 HIS A CA 1
ATOM 1315 C C . HIS A 1 171 ? 10.937 -60.689 38.240 1.00 56.22 171 HIS A C 1
ATOM 1317 O O . HIS A 1 171 ? 11.850 -60.580 39.061 1.00 56.22 171 HIS A O 1
ATOM 1323 N N . PRO A 1 172 ? 9.699 -60.220 38.507 1.00 54.38 172 PRO A N 1
ATOM 1324 C CA . PRO A 1 172 ? 9.351 -59.911 39.882 1.00 54.38 172 PRO A CA 1
ATOM 1325 C C . PRO A 1 172 ? 9.587 -61.201 40.669 1.00 54.38 172 PRO A C 1
ATOM 1327 O O . PRO A 1 172 ? 9.043 -62.247 40.306 1.00 54.38 172 PRO A O 1
ATOM 1330 N N . GLU A 1 173 ? 10.444 -61.144 41.691 1.00 56.88 173 GLU A N 1
ATOM 1331 C CA . GLU A 1 173 ? 10.578 -62.186 42.704 1.00 56.88 173 GLU A CA 1
ATOM 1332 C C . GLU A 1 173 ? 9.210 -62.393 43.378 1.00 56.88 173 GLU A C 1
ATOM 1334 O O . GLU A 1 173 ? 8.930 -61.919 44.473 1.00 56.88 173 GLU A O 1
ATOM 1339 N N . GLU A 1 174 ? 8.322 -63.120 42.706 1.00 57.88 174 GLU A N 1
ATOM 1340 C CA . GLU A 1 174 ? 7.183 -63.791 43.297 1.00 57.88 174 GLU A CA 1
ATOM 1341 C C . GLU A 1 174 ? 7.691 -65.147 43.802 1.00 57.88 174 GLU A C 1
ATOM 1343 O O . GLU A 1 174 ? 7.499 -66.196 43.189 1.00 57.88 174 GLU A O 1
ATOM 1348 N N . ARG A 1 175 ? 8.365 -65.135 44.955 1.00 46.16 175 ARG A N 1
ATOM 1349 C CA . ARG A 1 175 ? 8.378 -66.293 45.855 1.00 46.16 175 ARG A CA 1
ATOM 1350 C C . ARG A 1 175 ? 7.745 -65.896 47.184 1.00 46.16 175 ARG A C 1
ATOM 1352 O O . ARG A 1 175 ? 8.388 -65.360 48.075 1.00 46.16 175 ARG A O 1
ATOM 1359 N N . ARG A 1 176 ? 6.443 -66.190 47.242 1.00 50.28 176 ARG A N 1
ATOM 1360 C CA . ARG A 1 176 ? 5.602 -66.449 48.429 1.00 50.28 176 ARG A CA 1
ATOM 1361 C C . ARG A 1 176 ? 6.298 -67.396 49.434 1.00 50.28 176 ARG A C 1
ATOM 1363 O O 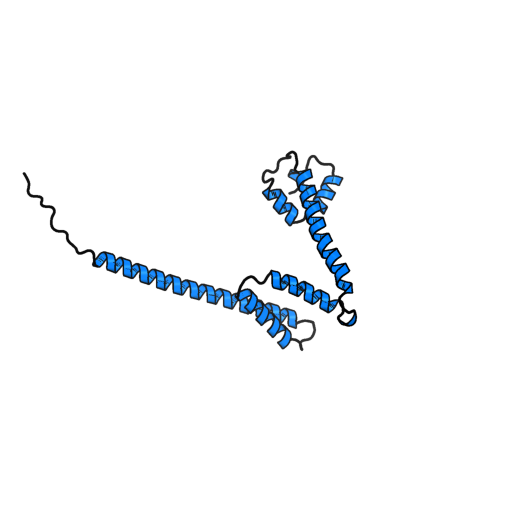. ARG A 1 176 ? 7.250 -68.065 49.027 1.00 50.28 176 ARG A O 1
ATOM 1370 N N . PRO A 1 177 ? 5.671 -67.737 50.576 1.00 57.22 177 PRO A N 1
ATOM 1371 C CA . PRO A 1 177 ? 4.768 -67.003 51.474 1.00 57.22 177 PRO A CA 1
ATOM 1372 C C . PRO A 1 177 ? 5.372 -66.782 52.878 1.00 57.22 177 PRO A C 1
ATOM 1374 O O . PRO A 1 177 ? 6.387 -67.432 53.214 1.00 57.22 177 PRO A O 1
#

pLDDT: mean 80.58, std 11.14, range [46.16, 94.38]

InterPro domains:
  IPR011606 Branched-chain amino acid transport, permease [PTHR34979] (3-140)

Secondary structure (DSSP, 8-state):
-TTTTSTTS-HHHHHHHHHS--HHHHHHHHHH--S-S--TTHHHHHHHHHHHHHHHHHHHHHHHHHHGGGS-GGGHHHHHHHHHHHHHHHHH--SHHHHHHHHHHHHHHHHTTTSSTTHHHHHHHHHHHHHHHHHHHHHHHHHHHHHHHHHHHHHHHHHHHHHHS------------

Sequence (177 aa):
MWRSYFHELPRKQRLLLGYFSGDVIFVGFMKRFPEMKPQPGQIAYFSGAAATNWMMWQIPSIAGMLLANAIPLSWGLGFAGVLALLGILLSMVNDRFTLLAIAVAGTAAVATYALPLKM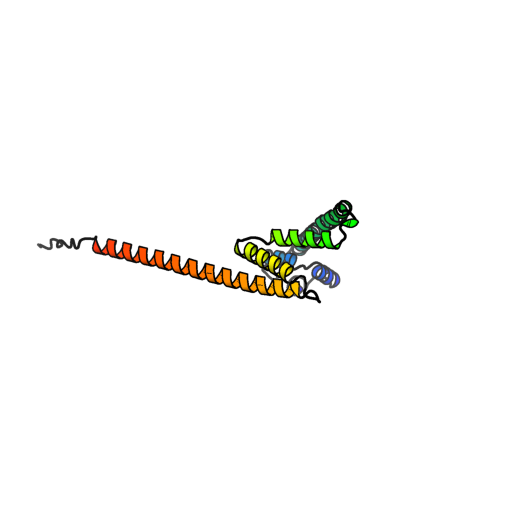NILVAVMAAVAAGLMAETADRQWKRLKLRETADAKLQEQQQAQQSTPADNDHPEERRP

Organism: NCBI:txid1076179